Protein AF-A0A9D6P935-F1 (afdb_monomer)

Foldseek 3Di:
DDDDDDDDDDDDDPVVVVVLVVVCVVVVHDSVVVVVVVCCCPPVVVVVVVVVVVVVVVCVVPPDPDPDDDPVVVVVVVVVVD

Structure (mmCIF, N/CA/C/O backbone):
data_AF-A0A9D6P935-F1
#
_entry.id   AF-A0A9D6P935-F1
#
loop_
_atom_site.group_PDB
_atom_site.id
_atom_site.type_symbol
_atom_site.label_atom_id
_atom_site.label_alt_id
_atom_site.label_comp_id
_atom_site.label_asym_id
_atom_site.label_entity_id
_atom_site.label_seq_id
_atom_site.pdbx_PDB_ins_code
_atom_site.Cartn_x
_atom_site.Cartn_y
_atom_site.Cartn_z
_atom_site.occupancy
_atom_site.B_iso_or_equiv
_atom_site.auth_seq_id
_atom_site.auth_comp_id
_atom_site.auth_asym_id
_atom_site.auth_atom_id
_atom_site.pdbx_PDB_model_num
ATOM 1 N N . MET A 1 1 ? 19.117 0.989 7.064 1.00 36.81 1 MET A N 1
ATOM 2 C CA . MET A 1 1 ? 18.546 2.026 6.177 1.00 36.81 1 MET A CA 1
ATOM 3 C C . MET A 1 1 ? 17.490 2.778 6.978 1.00 36.81 1 MET A C 1
ATOM 5 O O . MET A 1 1 ? 16.484 2.171 7.319 1.00 36.81 1 MET A O 1
ATOM 9 N N . TYR A 1 2 ? 17.742 4.025 7.392 1.00 45.06 2 TYR A N 1
ATOM 10 C CA . TYR A 1 2 ? 16.741 4.817 8.121 1.00 45.06 2 TYR A CA 1
ATOM 11 C C . TYR A 1 2 ? 15.703 5.324 7.117 1.00 45.06 2 TYR A C 1
ATOM 13 O O . TYR A 1 2 ? 16.009 6.150 6.261 1.00 45.06 2 TYR A O 1
ATOM 21 N N . MET A 1 3 ? 14.492 4.776 7.176 1.00 65.75 3 MET A N 1
ATOM 22 C CA . MET A 1 3 ? 13.381 5.239 6.353 1.00 65.75 3 MET A CA 1
ATOM 23 C C . MET A 1 3 ? 12.927 6.596 6.902 1.00 65.75 3 MET A C 1
ATOM 25 O O . MET A 1 3 ? 12.571 6.692 8.075 1.00 65.75 3 MET A O 1
ATOM 29 N N . LEU A 1 4 ? 12.981 7.649 6.083 1.00 63.66 4 LEU A N 1
ATOM 30 C CA . LEU A 1 4 ? 12.528 8.984 6.474 1.00 63.66 4 LEU A CA 1
ATOM 31 C C . LEU A 1 4 ? 11.026 8.930 6.767 1.00 63.66 4 LEU A C 1
ATOM 33 O O . LEU A 1 4 ? 10.210 8.812 5.854 1.00 63.66 4 LEU A O 1
ATOM 37 N N . THR A 1 5 ? 10.657 8.993 8.042 1.00 75.69 5 THR A N 1
ATOM 38 C CA . THR A 1 5 ? 9.260 9.047 8.466 1.00 75.69 5 THR A CA 1
ATOM 39 C C . THR A 1 5 ? 8.854 10.500 8.680 1.00 75.69 5 THR A C 1
ATOM 41 O O . THR A 1 5 ? 9.523 11.271 9.367 1.00 75.69 5 THR A O 1
ATOM 44 N N . LYS A 1 6 ? 7.745 10.896 8.057 1.00 82.38 6 LYS A N 1
ATOM 45 C CA . LYS A 1 6 ? 7.035 12.135 8.378 1.00 82.38 6 LYS A CA 1
ATOM 46 C C . LYS A 1 6 ? 5.758 11.750 9.115 1.00 82.38 6 LYS A C 1
ATOM 48 O O . LYS A 1 6 ? 5.070 10.819 8.697 1.00 82.38 6 LYS A O 1
ATOM 53 N N . ASN A 1 7 ? 5.470 12.440 10.213 1.00 84.88 7 ASN A N 1
ATOM 54 C CA . ASN A 1 7 ? 4.196 12.295 10.905 1.00 84.88 7 ASN A CA 1
ATOM 55 C C . ASN A 1 7 ? 3.167 13.188 10.213 1.00 84.88 7 ASN A C 1
ATOM 57 O O . ASN A 1 7 ? 3.451 14.349 9.925 1.00 84.88 7 ASN A O 1
ATOM 61 N N . ALA A 1 8 ? 1.990 12.634 9.952 1.00 85.00 8 ALA A N 1
ATOM 62 C CA . ALA A 1 8 ? 0.841 13.354 9.431 1.00 85.00 8 ALA A CA 1
ATOM 63 C C . ALA A 1 8 ? -0.335 13.112 10.377 1.00 85.00 8 ALA A C 1
ATOM 65 O O . ALA A 1 8 ? -0.535 11.987 10.836 1.00 85.00 8 ALA A O 1
ATOM 66 N N . HIS A 1 9 ? -1.091 14.165 10.669 1.00 89.50 9 HIS A N 1
ATOM 67 C CA . HIS A 1 9 ? -2.332 14.069 11.425 1.00 89.50 9 HIS A CA 1
ATOM 68 C C . HIS A 1 9 ? -3.483 14.063 10.425 1.00 89.50 9 HIS A C 1
ATOM 70 O O . HIS A 1 9 ? -3.645 15.016 9.668 1.00 89.50 9 HIS A O 1
ATOM 76 N N . ILE A 1 10 ? -4.240 12.969 10.401 1.00 88.81 10 ILE A N 1
ATOM 77 C CA . ILE A 1 10 ? -5.395 12.781 9.522 1.00 88.81 10 ILE A CA 1
ATOM 78 C C . ILE A 1 10 ? -6.613 12.622 10.422 1.00 88.81 10 ILE A C 1
ATOM 80 O O . ILE A 1 10 ? -6.573 11.863 11.391 1.00 88.81 10 ILE A O 1
ATOM 84 N N . LEU A 1 11 ? -7.668 13.370 10.118 1.00 93.94 11 LEU A N 1
ATOM 85 C CA . LEU A 1 11 ? -8.949 13.259 10.800 1.00 93.94 11 LEU A CA 1
ATOM 86 C C . LEU A 1 11 ? -9.789 12.208 10.076 1.00 93.94 11 LEU A C 1
ATOM 88 O O . LEU A 1 11 ? -9.949 12.285 8.862 1.00 93.94 11 LEU A O 1
ATOM 92 N N . PHE A 1 12 ? -10.293 11.243 10.838 1.00 93.88 12 PHE A N 1
ATOM 93 C CA . PHE A 1 12 ? -11.232 10.224 10.379 1.00 93.88 12 PHE A CA 1
ATOM 94 C C . PHE A 1 12 ? -12.559 10.420 11.092 1.00 93.88 12 PHE A C 1
ATOM 96 O O . PHE A 1 12 ? -12.578 10.842 12.256 1.00 93.88 12 PHE A O 1
ATOM 103 N N . ASP A 1 13 ? -13.650 10.042 10.437 1.00 96.69 13 ASP A N 1
ATOM 104 C CA . ASP A 1 13 ? -14.931 9.988 11.122 1.00 96.69 13 ASP A CA 1
ATOM 105 C C . ASP A 1 13 ? -14.920 8.886 12.199 1.00 96.69 13 ASP A C 1
ATOM 107 O O . ASP A 1 13 ? -14.220 7.873 12.066 1.00 96.69 13 ASP A O 1
ATOM 111 N N . PRO A 1 14 ? -15.712 9.013 13.282 1.00 96.38 14 PRO A N 1
ATOM 112 C CA . PRO A 1 14 ? -15.694 8.044 14.381 1.00 96.38 14 PRO A CA 1
ATOM 113 C C . PRO A 1 14 ? -15.991 6.604 13.938 1.00 96.38 14 PRO A C 1
ATOM 115 O O . PRO A 1 14 ? -15.440 5.644 14.486 1.00 96.38 14 PRO A O 1
ATOM 118 N N . GLN A 1 15 ? -16.862 6.449 12.938 1.00 97.06 15 GLN A N 1
ATOM 119 C CA . GLN A 1 15 ? -17.202 5.151 12.367 1.00 97.06 15 GLN A CA 1
ATOM 120 C C . GLN A 1 15 ? -16.031 4.557 11.576 1.00 97.06 15 GLN A C 1
ATOM 122 O O . GLN A 1 15 ? -15.703 3.385 11.772 1.00 97.06 15 GLN A O 1
ATOM 127 N N . GLU A 1 16 ? -15.377 5.360 10.739 1.00 95.06 16 GLU A N 1
ATOM 128 C CA . GLU A 1 16 ? -14.208 4.944 9.957 1.00 95.06 16 GLU A CA 1
ATOM 129 C C . GLU A 1 16 ? 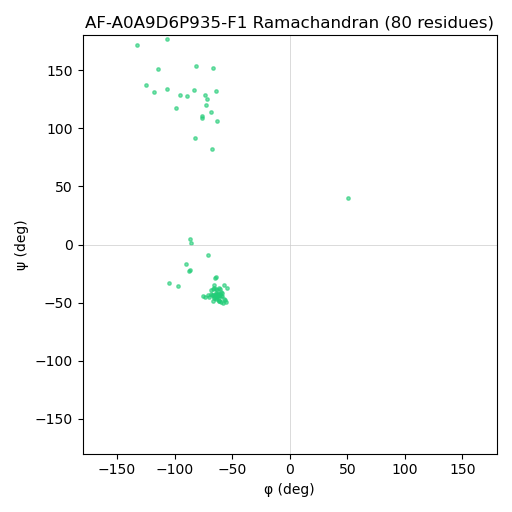-13.051 4.552 10.875 1.00 95.06 16 GLU A C 1
ATOM 131 O O . GLU A 1 16 ? -12.427 3.507 10.696 1.00 95.06 16 GLU A O 1
ATOM 136 N N . TRP A 1 17 ? -12.811 5.338 11.929 1.00 96.19 17 TRP A N 1
ATOM 137 C CA . TRP A 1 17 ? -11.781 5.034 12.915 1.00 96.19 17 TRP A CA 1
ATOM 138 C C . TRP A 1 17 ? -12.028 3.687 13.601 1.00 96.19 17 TRP A C 1
ATOM 140 O O . TRP A 1 17 ? -11.114 2.870 13.730 1.00 96.19 17 TRP A O 1
ATOM 150 N N . LYS A 1 18 ? -13.277 3.411 13.996 1.00 97.31 18 LYS A N 1
ATOM 151 C CA . LYS A 1 18 ? -13.651 2.125 14.598 1.00 97.31 18 LYS A CA 1
ATOM 152 C C . LYS A 1 18 ? -13.389 0.958 13.644 1.00 97.31 18 LYS A C 1
ATOM 154 O O . LYS A 1 18 ? -12.872 -0.069 14.081 1.00 97.31 18 LYS A O 1
ATOM 159 N N . GLN A 1 19 ? -13.715 1.117 12.363 1.00 96.69 19 GLN A N 1
ATOM 160 C CA . GLN A 1 19 ? -13.446 0.102 11.343 1.00 96.69 19 GLN A CA 1
ATOM 161 C C . GLN A 1 19 ? -11.941 -0.124 11.160 1.00 96.69 19 GLN A C 1
ATOM 163 O O . GLN A 1 19 ? -11.492 -1.268 11.187 1.00 96.69 19 GLN A O 1
ATOM 168 N N . LEU A 1 20 ? -11.147 0.945 11.060 1.00 96.06 20 LEU A N 1
ATOM 169 C CA . LEU A 1 20 ? -9.689 0.855 10.935 1.00 96.06 20 LEU A CA 1
ATOM 170 C C . LEU A 1 20 ? -9.053 0.122 12.119 1.00 96.06 20 LEU A C 1
ATOM 172 O O . LEU A 1 20 ? -8.182 -0.721 11.919 1.00 96.06 20 LEU A O 1
ATOM 176 N N . VAL A 1 21 ? -9.508 0.394 13.345 1.00 96.69 21 VAL A N 1
ATOM 177 C CA . VAL A 1 21 ? -9.028 -0.301 14.549 1.00 96.69 21 VAL A CA 1
ATOM 178 C C . VAL A 1 21 ? -9.383 -1.789 14.514 1.00 96.69 21 VAL A C 1
ATOM 180 O O . VAL A 1 21 ? -8.541 -2.620 14.849 1.00 96.69 21 VAL A O 1
ATOM 183 N N . GLN A 1 22 ? -10.598 -2.143 14.086 1.00 97.44 22 GLN A N 1
ATOM 184 C CA . GLN A 1 22 ? -11.019 -3.543 13.964 1.00 97.44 22 GLN A CA 1
ATOM 185 C C . GLN A 1 22 ? -10.189 -4.305 12.925 1.00 97.44 22 GLN A C 1
ATOM 187 O O . GLN A 1 22 ? -9.733 -5.413 13.203 1.00 97.44 22 GLN A O 1
ATOM 192 N N . ILE A 1 23 ? -9.952 -3.702 11.759 1.00 97.00 23 ILE A N 1
ATOM 193 C CA . ILE A 1 23 ? -9.143 -4.305 10.692 1.00 97.00 23 ILE A CA 1
ATOM 194 C C . ILE A 1 23 ? -7.690 -4.449 11.148 1.00 97.00 23 ILE A C 1
ATOM 196 O O . ILE A 1 23 ? -7.102 -5.518 11.010 1.00 97.00 23 ILE A O 1
ATOM 200 N N . ALA A 1 24 ? -7.123 -3.407 11.758 1.00 96.62 24 ALA A N 1
ATOM 201 C CA . ALA A 1 24 ? -5.758 -3.440 12.270 1.00 96.62 24 ALA A CA 1
ATOM 202 C C . ALA A 1 24 ? -5.574 -4.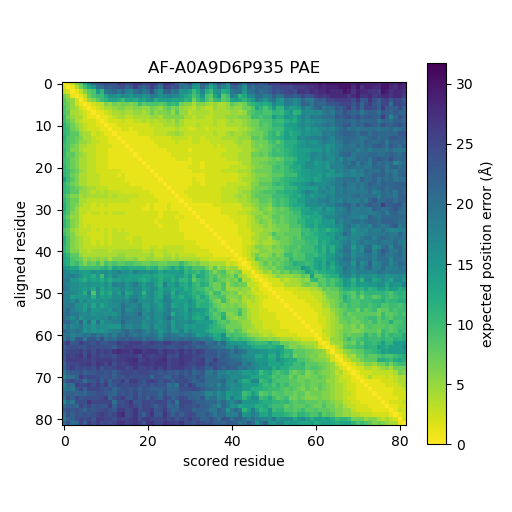544 13.328 1.00 96.62 24 ALA A C 1
ATOM 204 O O . ALA A 1 24 ? -4.580 -5.270 13.297 1.00 96.62 24 ALA A O 1
ATOM 205 N N . ALA A 1 25 ? -6.561 -4.727 14.214 1.00 96.50 25 ALA A N 1
ATOM 206 C CA 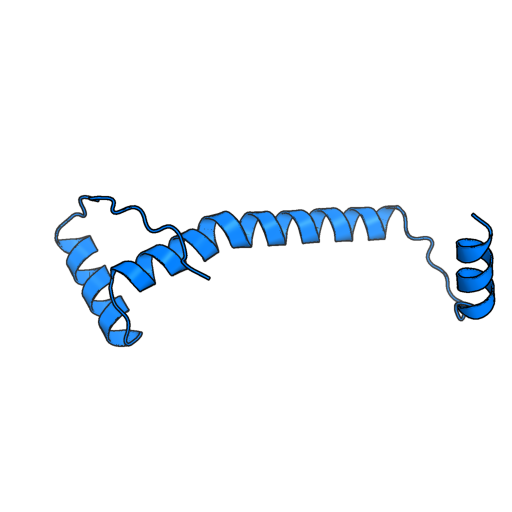. ALA A 1 25 ? -6.564 -5.811 15.192 1.00 96.50 25 ALA A CA 1
ATOM 207 C C . ALA A 1 25 ? -6.630 -7.198 14.532 1.00 96.50 25 ALA A C 1
ATOM 209 O O . ALA A 1 25 ? -5.879 -8.088 14.929 1.00 96.50 25 ALA A O 1
ATOM 210 N N . ALA A 1 26 ? -7.481 -7.375 13.515 1.00 96.69 26 ALA A N 1
ATOM 211 C CA . ALA A 1 26 ? -7.599 -8.629 12.770 1.00 96.69 26 ALA A CA 1
ATOM 212 C C . ALA A 1 26 ? -6.323 -8.974 11.975 1.00 96.69 26 ALA A C 1
ATOM 214 O O . ALA A 1 26 ? -5.954 -10.140 11.882 1.00 96.69 26 ALA A O 1
ATOM 215 N N . GLU A 1 27 ? -5.622 -7.969 11.441 1.00 94.88 27 GLU A N 1
ATOM 216 C CA . GLU A 1 27 ? -4.342 -8.128 10.731 1.00 94.88 27 GLU A CA 1
ATOM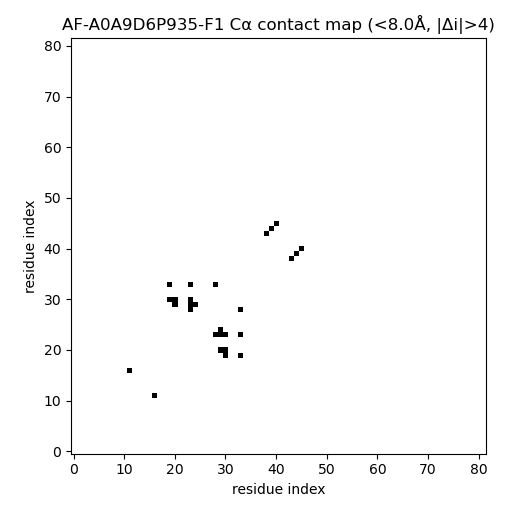 217 C C . GLU A 1 27 ? -3.115 -8.105 11.663 1.00 94.88 27 GLU A C 1
ATOM 219 O O . GLU A 1 27 ? -1.980 -8.127 11.185 1.00 94.88 27 GLU A O 1
ATOM 224 N N . HIS A 1 28 ? -3.315 -8.053 12.986 1.00 95.44 28 HIS A N 1
ATOM 225 C CA . HIS A 1 28 ? -2.246 -7.982 13.990 1.00 95.44 28 HIS A CA 1
ATOM 226 C C . HIS A 1 28 ? -1.213 -6.872 13.720 1.00 95.44 28 HIS A C 1
ATOM 228 O O . HIS A 1 28 ? -0.008 -7.051 13.917 1.00 95.44 28 HIS A O 1
ATOM 234 N N . CYS A 1 29 ? -1.676 -5.704 13.276 1.00 94.31 29 CYS A N 1
ATOM 235 C CA . CYS A 1 29 ? -0.829 -4.553 12.989 1.00 94.31 29 CYS A CA 1
ATOM 236 C C . CYS A 1 29 ? -1.394 -3.263 13.600 1.00 94.31 29 CYS A C 1
ATOM 238 O O . CYS A 1 29 ? -2.494 -3.221 14.144 1.00 94.31 29 CYS A O 1
ATOM 240 N N . SER A 1 30 ? -0.615 -2.184 13.553 1.00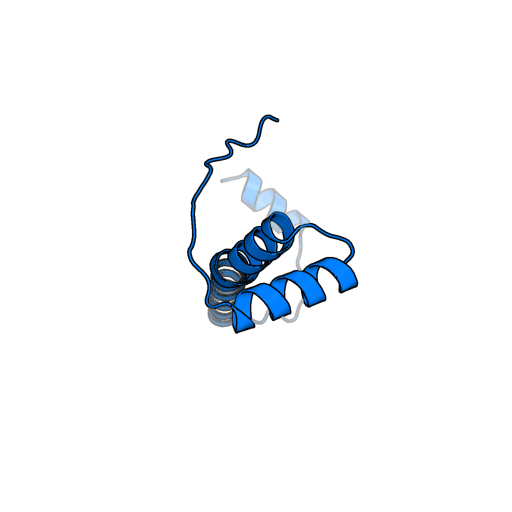 94.12 30 SER A N 1
ATOM 241 C CA . SER A 1 30 ? -1.092 -0.855 13.952 1.00 94.12 30 SER A CA 1
ATOM 242 C C . SER A 1 30 ? -1.889 -0.188 12.829 1.00 94.12 30 SER A C 1
ATOM 244 O O . SER A 1 30 ? -1.604 -0.396 11.649 1.00 94.12 30 SER A O 1
ATOM 246 N N . VAL A 1 31 ? -2.807 0.718 13.182 1.00 92.88 31 VAL A N 1
ATOM 247 C CA . VAL A 1 31 ? -3.548 1.531 12.197 1.00 92.88 31 VAL A CA 1
ATOM 248 C C . VAL A 1 31 ? -2.595 2.282 11.255 1.00 92.88 31 VAL A C 1
ATOM 250 O O . VAL A 1 31 ? -2.822 2.337 10.051 1.00 92.88 31 VAL A O 1
ATOM 253 N N . ASN A 1 32 ? -1.461 2.776 11.761 1.00 90.75 32 ASN A N 1
ATOM 254 C CA . ASN A 1 32 ? -0.445 3.433 10.934 1.00 90.75 32 ASN A CA 1
ATOM 255 C C . ASN A 1 32 ? 0.182 2.497 9.891 1.00 90.75 32 ASN A C 1
ATOM 257 O O . ASN A 1 32 ? 0.469 2.927 8.775 1.00 90.75 32 ASN A O 1
ATOM 261 N N . GLN A 1 33 ? 0.433 1.233 10.244 1.00 92.25 33 GLN A N 1
ATOM 262 C CA . GLN A 1 33 ? 0.935 0.235 9.296 1.00 92.25 33 GLN A CA 1
ATOM 263 C C . GLN A 1 33 ? -0.125 -0.114 8.255 1.00 92.25 33 GLN A C 1
ATOM 265 O O . GLN A 1 33 ? 0.203 -0.156 7.071 1.00 92.25 33 GLN A O 1
ATOM 270 N N . LEU A 1 34 ? -1.378 -0.284 8.684 1.00 94.31 34 LEU A N 1
ATOM 271 C CA . LEU A 1 34 ? -2.509 -0.548 7.799 1.00 94.31 34 LEU A CA 1
ATOM 272 C C . LEU A 1 34 ? -2.672 0.567 6.755 1.00 94.31 34 LEU A C 1
ATOM 274 O O . LEU A 1 34 ? -2.682 0.296 5.558 1.00 94.31 34 LEU A O 1
ATOM 278 N N . VAL A 1 35 ? -2.697 1.830 7.194 1.00 92.31 35 VAL A N 1
ATOM 279 C CA . VAL A 1 35 ? -2.818 2.994 6.299 1.00 92.31 35 VAL A CA 1
ATOM 280 C C . VAL A 1 35 ? -1.632 3.078 5.338 1.00 92.31 35 VAL A C 1
ATOM 282 O O . VAL A 1 35 ? -1.820 3.298 4.145 1.00 92.31 35 VAL A O 1
ATOM 285 N N . ARG A 1 36 ? -0.399 2.855 5.814 1.00 90.50 36 ARG A N 1
ATOM 286 C CA . ARG A 1 36 ? 0.788 2.845 4.939 1.00 90.50 36 ARG A CA 1
ATOM 287 C C . ARG A 1 36 ? 0.704 1.757 3.871 1.00 90.50 36 ARG A C 1
ATOM 289 O O . ARG A 1 36 ? 1.020 2.036 2.718 1.00 90.50 36 ARG A O 1
ATOM 296 N N . LYS A 1 37 ? 0.285 0.548 4.248 1.00 90.94 37 LYS A N 1
ATOM 297 C CA . LYS A 1 37 ? 0.106 -0.579 3.327 1.00 90.94 37 LYS A CA 1
ATOM 298 C C . LYS A 1 37 ? -0.955 -0.252 2.276 1.00 90.94 37 LYS A C 1
ATOM 300 O O . LYS A 1 37 ? -0.669 -0.359 1.089 1.00 90.94 37 LYS A O 1
ATOM 305 N N . ALA A 1 38 ? -2.110 0.261 2.701 1.00 91.25 38 ALA A N 1
ATOM 306 C CA . ALA A 1 38 ? -3.178 0.677 1.797 1.00 91.25 38 ALA A CA 1
ATOM 307 C C . ALA A 1 38 ? -2.712 1.760 0.809 1.00 91.25 38 ALA A C 1
ATOM 309 O O . ALA A 1 38 ? -2.951 1.646 -0.386 1.00 91.25 38 ALA A O 1
ATOM 310 N N . VAL A 1 39 ? -1.974 2.780 1.265 1.00 88.88 39 VAL A N 1
ATOM 311 C CA . VAL A 1 39 ? -1.420 3.818 0.376 1.00 88.88 39 VAL A CA 1
ATOM 312 C C . VAL A 1 39 ? -0.451 3.223 -0.652 1.00 88.88 39 VAL A C 1
ATOM 314 O O . VAL A 1 39 ? -0.504 3.584 -1.828 1.00 88.88 39 VAL A O 1
ATOM 317 N N . GLN A 1 40 ? 0.428 2.304 -0.240 1.00 87.44 40 GLN A N 1
ATOM 318 C CA . GLN A 1 40 ? 1.348 1.635 -1.163 1.00 87.44 40 GLN A CA 1
ATOM 319 C C . GLN A 1 40 ? 0.599 0.798 -2.206 1.00 87.44 40 GLN A C 1
ATOM 321 O O . GLN A 1 40 ? 0.934 0.853 -3.388 1.00 87.44 40 GLN A O 1
ATOM 326 N N . GLU A 1 41 ? -0.417 0.049 -1.792 1.00 87.69 41 GLU A N 1
ATOM 327 C CA . GLU A 1 41 ? -1.219 -0.773 -2.698 1.00 87.69 41 GLU A CA 1
ATOM 328 C C . GLU A 1 41 ? -2.030 0.090 -3.670 1.00 87.69 41 GLU A C 1
ATOM 330 O O . GLU A 1 41 ? -1.940 -0.108 -4.878 1.00 87.69 41 GLU A O 1
ATOM 335 N N . THR A 1 42 ? -2.736 1.107 -3.178 1.00 87.75 42 THR A N 1
ATOM 336 C CA . THR A 1 42 ? -3.602 1.949 -4.010 1.00 87.75 42 THR A CA 1
ATOM 337 C C . THR A 1 42 ? -2.817 2.794 -5.008 1.00 87.75 42 THR A C 1
ATOM 339 O O . THR A 1 42 ? -3.211 2.887 -6.169 1.00 87.75 42 THR A O 1
ATOM 342 N N . PHE A 1 43 ? -1.709 3.413 -4.588 1.00 80.00 43 PHE A N 1
ATOM 343 C CA . 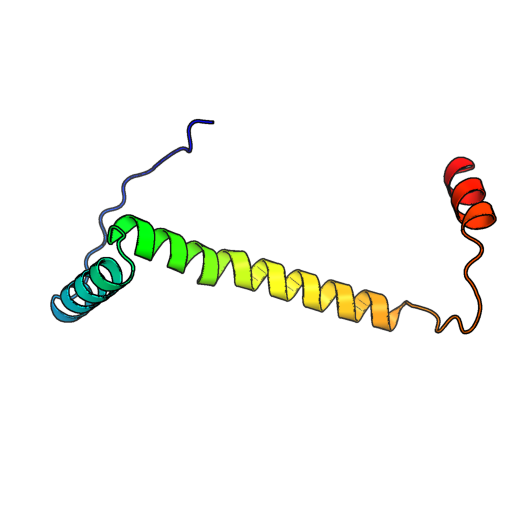PHE A 1 43 ? -1.026 4.411 -5.418 1.00 80.00 43 PHE A CA 1
ATOM 344 C C . PHE A 1 43 ? 0.259 3.907 -6.075 1.00 80.00 43 PHE A C 1
ATOM 346 O O . PHE A 1 43 ? 0.587 4.344 -7.174 1.00 80.00 43 PHE A O 1
ATOM 353 N N . LEU A 1 44 ? 1.010 3.004 -5.435 1.00 75.38 44 LEU A N 1
ATOM 354 C CA . LEU A 1 44 ? 2.297 2.548 -5.978 1.00 75.38 44 LEU A CA 1
ATOM 355 C C . LEU A 1 44 ? 2.174 1.236 -6.748 1.00 75.38 44 LEU A C 1
ATOM 357 O O . LEU A 1 44 ? 2.871 1.052 -7.747 1.00 75.38 44 LEU A O 1
ATOM 361 N N . LYS A 1 45 ? 1.309 0.322 -6.298 1.00 71.88 45 LYS A N 1
ATOM 362 C CA . LYS A 1 45 ? 1.106 -0.957 -6.982 1.00 71.88 45 LYS A CA 1
ATOM 363 C C . LYS A 1 45 ? 0.321 -0.767 -8.278 1.00 71.88 45 LYS A C 1
ATOM 365 O O . LYS A 1 45 ? 0.783 -1.239 -9.308 1.00 71.88 45 LYS A O 1
ATOM 370 N N . THR A 1 46 ? -0.752 0.023 -8.257 1.00 67.88 46 THR A N 1
ATOM 371 C CA . THR A 1 46 ? -1.552 0.351 -9.452 1.00 67.88 46 THR A CA 1
ATOM 372 C C . THR A 1 46 ? -0.695 0.949 -10.569 1.00 67.88 46 THR A C 1
ATOM 374 O O . THR A 1 46 ? -0.669 0.417 -11.672 1.00 67.88 46 THR A O 1
ATOM 377 N N . ALA A 1 47 ? 0.135 1.951 -10.261 1.00 68.56 47 ALA A N 1
ATOM 378 C CA . ALA A 1 47 ? 1.022 2.566 -11.251 1.00 68.56 47 ALA A CA 1
ATOM 379 C C . ALA A 1 47 ? 2.097 1.605 -11.798 1.00 68.56 47 ALA A C 1
ATOM 381 O O . ALA A 1 47 ? 2.585 1.770 -12.917 1.00 68.56 47 ALA A O 1
ATOM 382 N N . ARG A 1 48 ? 2.526 0.613 -11.005 1.00 72.00 48 ARG A N 1
ATOM 383 C CA . ARG A 1 48 ? 3.466 -0.418 -11.461 1.00 72.00 48 ARG A CA 1
ATOM 384 C C . ARG A 1 48 ? 2.768 -1.431 -12.363 1.00 72.00 48 ARG A C 1
ATOM 386 O O . ARG A 1 48 ? 3.334 -1.794 -13.390 1.00 72.00 48 ARG A O 1
ATOM 393 N N . ASP A 1 49 ? 1.583 -1.880 -11.975 1.00 78.19 49 ASP A N 1
ATOM 394 C CA . ASP A 1 49 ? 0.812 -2.876 -12.712 1.00 78.19 49 ASP A CA 1
ATOM 395 C C . ASP A 1 49 ? 0.339 -2.305 -14.061 1.00 78.19 49 ASP A C 1
ATOM 397 O O . ASP A 1 49 ? 0.457 -2.988 -15.076 1.00 78.19 49 ASP A O 1
ATOM 401 N N . GLU A 1 50 ? -0.051 -1.027 -14.108 1.00 79.44 50 GLU A N 1
ATOM 402 C CA . GLU A 1 50 ? -0.342 -0.286 -15.346 1.00 79.44 50 GLU A CA 1
ATOM 403 C C . GLU A 1 50 ? 0.878 -0.222 -16.273 1.00 79.44 50 GLU A C 1
ATOM 405 O O . GLU A 1 50 ? 0.796 -0.617 -17.432 1.00 79.44 50 GLU A O 1
ATOM 410 N N . LYS A 1 51 ? 2.051 0.167 -15.755 1.00 80.94 51 LYS A N 1
ATOM 411 C CA . LYS A 1 51 ? 3.293 0.199 -16.549 1.00 80.94 51 LYS A CA 1
ATOM 412 C C . LYS A 1 51 ? 3.705 -1.174 -17.071 1.00 80.94 51 LYS A C 1
ATOM 414 O O . LYS A 1 51 ? 4.245 -1.284 -18.169 1.00 80.94 51 LYS A O 1
ATOM 419 N N . ILE A 1 52 ? 3.500 -2.225 -16.277 1.00 82.06 52 ILE A N 1
ATOM 420 C CA . ILE A 1 52 ? 3.764 -3.599 -16.715 1.00 82.06 52 ILE A CA 1
ATOM 421 C C . ILE A 1 52 ? 2.783 -3.985 -17.823 1.00 82.06 52 ILE A C 1
ATOM 423 O O . ILE A 1 52 ? 3.213 -4.577 -18.810 1.00 82.06 52 ILE A O 1
ATOM 427 N N . ALA A 1 53 ? 1.500 -3.647 -17.685 1.00 85.81 53 ALA A N 1
ATOM 428 C CA . ALA A 1 53 ? 0.492 -3.917 -18.705 1.00 85.81 53 ALA A CA 1
ATOM 429 C C . ALA A 1 53 ? 0.824 -3.202 -20.025 1.00 85.81 53 ALA A C 1
ATOM 431 O O . ALA A 1 53 ? 0.893 -3.857 -21.064 1.00 85.81 53 ALA A O 1
ATOM 432 N N . GLU A 1 54 ? 1.151 -1.909 -19.969 1.00 89.56 54 GLU A N 1
ATOM 433 C CA . GLU A 1 54 ? 1.591 -1.126 -21.130 1.00 89.56 54 GLU A CA 1
ATOM 434 C C . GLU A 1 54 ? 2.823 -1.746 -21.802 1.00 89.56 54 GLU A C 1
ATOM 436 O O . GLU A 1 54 ? 2.837 -1.947 -23.017 1.00 89.56 54 GLU A O 1
ATOM 441 N N . ALA A 1 55 ? 3.837 -2.126 -21.018 1.00 88.19 55 ALA A N 1
ATOM 442 C CA . ALA A 1 55 ? 5.040 -2.767 -21.543 1.00 88.19 55 ALA A CA 1
ATOM 443 C C . ALA A 1 55 ? 4.740 -4.134 -22.182 1.00 88.19 55 ALA A C 1
ATOM 445 O O . ALA A 1 55 ? 5.324 -4.484 -23.208 1.00 88.19 55 ALA A O 1
ATOM 446 N N . VAL A 1 56 ? 3.833 -4.925 -21.601 1.00 88.25 56 VAL A N 1
ATOM 447 C CA . VAL A 1 56 ? 3.411 -6.217 -22.164 1.00 88.25 56 VAL A CA 1
ATOM 448 C C . VAL A 1 56 ? 2.691 -6.021 -23.494 1.00 88.25 56 VAL A C 1
ATOM 450 O O . VAL A 1 56 ? 2.972 -6.761 -24.441 1.00 88.25 56 VAL A O 1
ATOM 453 N N . ASP A 1 57 ? 1.799 -5.041 -23.589 1.00 88.31 57 ASP A N 1
ATOM 454 C CA . ASP A 1 57 ? 1.071 -4.745 -24.820 1.00 88.31 57 ASP A CA 1
ATOM 455 C C . ASP A 1 57 ? 1.997 -4.191 -25.904 1.00 88.31 57 ASP A C 1
ATOM 457 O O . ASP A 1 57 ? 1.920 -4.615 -27.061 1.00 88.31 57 ASP A O 1
ATOM 461 N N . GLU A 1 58 ? 2.951 -3.336 -25.533 1.00 88.62 58 GLU A N 1
ATOM 462 C CA . GLU A 1 58 ? 3.982 -2.867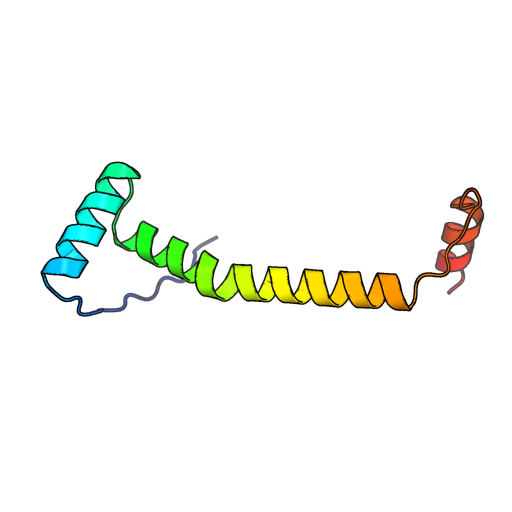 -26.451 1.00 88.62 58 GLU A CA 1
ATOM 463 C C . GLU A 1 58 ? 4.840 -4.026 -26.965 1.00 88.62 58 GLU A C 1
ATOM 465 O O . GLU A 1 58 ? 4.998 -4.168 -28.180 1.00 88.62 58 GLU A O 1
ATOM 470 N N . ILE A 1 59 ? 5.323 -4.900 -26.072 1.00 86.19 59 ILE A N 1
ATOM 471 C CA . ILE A 1 59 ? 6.067 -6.107 -26.445 1.00 86.19 59 ILE A CA 1
ATOM 472 C C . ILE A 1 59 ? 5.226 -6.960 -27.389 1.00 86.19 59 ILE A C 1
ATOM 474 O O . ILE A 1 59 ? 5.730 -7.381 -28.420 1.00 86.19 59 ILE A O 1
ATOM 478 N N . ARG A 1 60 ? 3.949 -7.216 -27.089 1.00 82.06 60 ARG A N 1
ATOM 479 C CA . ARG A 1 60 ? 3.066 -8.007 -27.962 1.00 82.06 60 ARG A CA 1
ATOM 480 C C . ARG A 1 60 ? 2.891 -7.378 -29.340 1.00 82.06 60 ARG A C 1
ATOM 482 O O . ARG A 1 60 ? 2.870 -8.115 -30.321 1.00 82.06 60 ARG A O 1
ATOM 489 N N . ARG A 1 61 ? 2.798 -6.048 -29.415 1.00 83.31 61 ARG A N 1
ATOM 490 C CA . ARG A 1 61 ? 2.679 -5.301 -30.673 1.00 83.31 61 ARG A CA 1
ATOM 491 C C . ARG A 1 61 ? 3.935 -5.424 -31.532 1.00 83.31 61 ARG A C 1
ATOM 493 O O . ARG A 1 61 ? 3.822 -5.630 -32.736 1.00 83.31 61 ARG A O 1
ATOM 500 N N . ILE A 1 62 ? 5.117 -5.275 -30.933 1.00 82.56 62 ILE A N 1
ATOM 501 C CA . ILE A 1 62 ? 6.386 -5.268 -31.677 1.00 82.56 62 ILE A CA 1
ATOM 502 C C . ILE A 1 62 ? 6.976 -6.662 -31.874 1.00 82.56 62 ILE A C 1
ATOM 504 O O . ILE A 1 62 ? 7.800 -6.847 -32.765 1.00 82.56 62 ILE A O 1
ATOM 508 N N . ARG A 1 63 ? 6.609 -7.639 -31.034 1.00 74.25 63 ARG A N 1
ATOM 509 C CA . ARG A 1 63 ? 7.223 -8.968 -31.021 1.00 74.25 63 ARG A CA 1
ATOM 510 C C . ARG A 1 63 ? 6.857 -9.711 -32.306 1.00 74.25 63 ARG A C 1
ATOM 512 O O . ARG A 1 63 ? 5.705 -10.125 -32.464 1.00 74.25 63 ARG A O 1
ATOM 519 N N . PRO A 1 64 ? 7.833 -9.997 -33.184 1.00 70.88 64 PRO A N 1
ATOM 520 C CA . PRO A 1 64 ? 7.596 -10.923 -34.272 1.00 70.88 64 PRO A CA 1
ATOM 521 C C . PRO A 1 64 ? 7.312 -12.305 -33.675 1.00 70.88 64 PRO A C 1
ATOM 523 O O . PRO A 1 64 ? 8.030 -12.771 -32.786 1.00 70.88 64 PRO A O 1
ATOM 526 N N . HIS A 1 65 ? 6.253 -12.967 -34.149 1.00 68.19 65 HIS A N 1
ATOM 527 C CA . HIS A 1 65 ? 5.929 -14.345 -33.773 1.00 68.19 65 HIS A CA 1
ATOM 528 C C . HIS A 1 65 ? 6.993 -15.294 -34.341 1.00 68.19 65 HIS A C 1
ATOM 530 O O . HIS A 1 65 ? 6.842 -15.886 -35.409 1.00 68.19 65 HIS A O 1
ATOM 536 N N . PHE A 1 66 ? 8.111 -15.413 -33.631 1.00 70.88 66 PHE A N 1
ATOM 537 C CA . PHE A 1 66 ? 9.192 -16.313 -33.988 1.00 70.88 66 PHE A CA 1
ATOM 538 C C . PHE A 1 66 ? 8.795 -17.746 -33.618 1.00 70.88 66 PHE A C 1
ATOM 540 O O . PHE A 1 66 ? 8.671 -18.084 -32.444 1.00 70.88 66 PHE A O 1
ATOM 547 N N . LYS A 1 67 ? 8.558 -18.586 -34.630 1.00 69.12 67 LYS A N 1
ATOM 548 C CA . LYS A 1 67 ? 8.111 -19.981 -34.465 1.00 69.12 67 LYS A CA 1
ATOM 549 C C . LYS A 1 67 ? 9.262 -20.985 -34.255 1.00 69.12 67 LYS A C 1
ATOM 551 O O . LYS A 1 67 ? 9.006 -22.179 -34.156 1.00 69.12 67 LYS A O 1
ATOM 556 N N . GLY A 1 68 ? 10.518 -20.525 -34.219 1.00 77.62 68 GLY A N 1
ATOM 557 C CA . GLY A 1 68 ? 11.716 -21.370 -34.112 1.00 77.62 68 GLY A CA 1
ATOM 558 C C . GLY A 1 68 ? 12.397 -21.335 -32.737 1.00 77.62 68 GLY A C 1
ATOM 559 O O . GLY A 1 68 ? 12.017 -20.571 -31.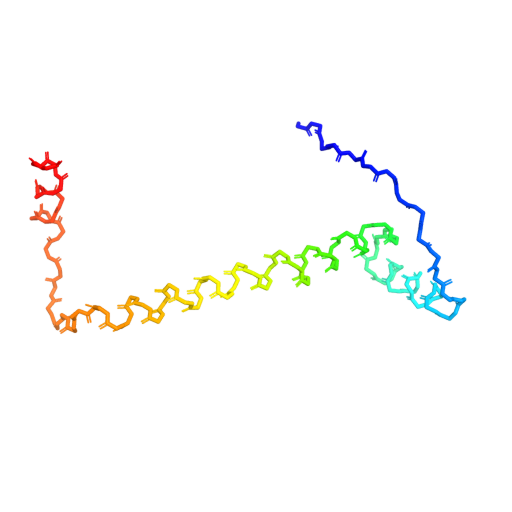851 1.00 77.62 68 GLY A O 1
ATOM 560 N N . LYS A 1 69 ? 13.456 -22.139 -32.564 1.00 81.56 69 LYS A N 1
ATOM 561 C CA . LYS A 1 69 ? 14.358 -22.032 -31.402 1.00 81.56 69 LYS A CA 1
ATOM 562 C C . LYS A 1 69 ? 15.239 -20.789 -31.543 1.00 81.56 69 LYS A C 1
ATOM 564 O O . LYS A 1 69 ? 15.864 -20.599 -32.582 1.00 81.56 69 LYS A O 1
ATOM 569 N N . ILE A 1 70 ? 15.278 -19.953 -30.509 1.00 83.06 70 ILE A N 1
ATOM 570 C CA . ILE A 1 70 ? 16.136 -18.762 -30.467 1.00 83.06 70 ILE A CA 1
ATOM 571 C C . ILE A 1 70 ? 17.593 -19.217 -30.301 1.00 83.06 70 ILE A C 1
ATOM 573 O O . ILE A 1 70 ? 17.907 -19.937 -29.352 1.00 83.06 70 ILE A O 1
ATOM 577 N N . ASP A 1 71 ? 18.487 -18.791 -31.198 1.00 87.31 71 ASP A N 1
ATOM 578 C CA . ASP A 1 71 ? 19.931 -18.984 -31.024 1.00 87.31 71 ASP A CA 1
ATOM 579 C C . ASP A 1 71 ? 20.501 -17.892 -30.110 1.00 87.31 71 ASP A C 1
ATOM 581 O O . ASP A 1 71 ? 20.900 -16.804 -30.535 1.00 87.31 71 ASP A O 1
ATOM 585 N N . TYR A 1 72 ? 20.540 -18.201 -28.818 1.00 86.44 72 TYR A N 1
ATOM 586 C CA . TYR A 1 72 ? 21.058 -17.299 -27.796 1.00 86.44 72 TYR A CA 1
ATOM 587 C C . TYR A 1 72 ? 22.552 -16.992 -27.962 1.00 86.44 72 TYR A C 1
ATOM 589 O O . TYR A 1 72 ? 22.985 -15.906 -27.580 1.00 86.44 72 TYR A O 1
ATOM 597 N N . LYS A 1 73 ? 23.353 -17.896 -28.547 1.00 89.88 73 LYS A N 1
ATOM 598 C CA . LYS A 1 73 ? 24.800 -17.687 -28.705 1.00 89.88 73 LYS A CA 1
ATOM 599 C C . LYS A 1 73 ? 25.074 -16.616 -29.756 1.00 89.88 73 LYS A C 1
ATOM 601 O O . LYS A 1 73 ? 25.888 -15.723 -29.520 1.00 89.88 73 LYS A O 1
ATOM 606 N N . ALA A 1 74 ? 24.362 -16.671 -30.880 1.00 86.75 74 ALA A N 1
ATOM 607 C CA . ALA A 1 74 ? 24.414 -15.629 -31.901 1.00 86.75 74 ALA A CA 1
ATOM 608 C C . ALA A 1 74 ? 23.942 -14.272 -31.350 1.00 86.75 74 ALA A C 1
ATOM 610 O O . ALA A 1 74 ? 24.606 -13.257 -31.565 1.00 86.75 74 ALA A O 1
ATOM 611 N N . LEU A 1 75 ? 22.852 -14.264 -30.572 1.00 86.62 75 LEU A N 1
ATOM 612 C CA . LEU A 1 75 ? 22.280 -13.046 -29.992 1.00 86.62 75 LEU A CA 1
ATOM 613 C C . LEU A 1 75 ? 23.236 -12.359 -29.000 1.00 86.62 75 LEU A C 1
ATOM 615 O O . LEU A 1 75 ? 23.469 -11.155 -29.087 1.00 86.62 75 LEU A O 1
ATOM 619 N N . ILE A 1 76 ? 23.838 -13.137 -28.094 1.00 88.69 76 ILE A N 1
ATOM 620 C CA . ILE A 1 76 ? 24.812 -12.641 -27.109 1.00 88.69 76 ILE A CA 1
ATOM 621 C C . ILE A 1 76 ? 26.062 -12.097 -27.808 1.00 88.69 76 ILE A C 1
ATOM 623 O O . ILE A 1 76 ? 26.567 -11.044 -27.429 1.00 88.69 76 ILE A O 1
ATOM 627 N N . ASN A 1 77 ? 26.562 -12.786 -28.838 1.00 92.06 77 ASN A N 1
ATOM 628 C CA . ASN A 1 77 ? 27.730 -12.321 -29.587 1.00 92.06 77 ASN A CA 1
ATOM 629 C C . ASN A 1 77 ? 27.445 -11.025 -30.355 1.00 92.06 77 ASN A C 1
ATOM 631 O O . ASN A 1 77 ? 28.307 -10.152 -30.408 1.00 92.06 77 ASN A O 1
ATOM 635 N N . HIS A 1 78 ? 26.239 -10.874 -30.908 1.00 89.75 78 HIS A N 1
ATOM 636 C CA . HIS A 1 78 ? 25.822 -9.635 -31.559 1.00 89.75 78 HIS A CA 1
ATOM 637 C C . HIS A 1 78 ? 25.768 -8.464 -30.566 1.00 89.75 78 HIS A C 1
ATOM 639 O O . HIS A 1 78 ? 26.305 -7.400 -30.852 1.00 89.75 78 HIS A O 1
ATOM 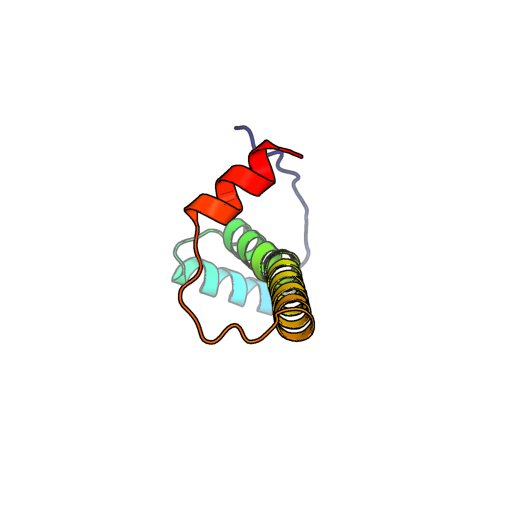645 N N . GLY A 1 79 ? 25.186 -8.668 -29.380 1.00 87.31 79 GLY A N 1
ATOM 646 C CA . GLY A 1 79 ? 25.106 -7.640 -28.334 1.00 87.31 79 GLY A CA 1
ATOM 647 C C . GLY A 1 79 ? 26.432 -7.297 -27.644 1.00 87.31 79 GLY A C 1
ATOM 648 O O . GLY A 1 79 ? 26.473 -6.360 -26.868 1.00 87.31 79 GLY A O 1
ATOM 649 N N . ARG A 1 80 ? 27.512 -8.052 -27.886 1.00 87.44 80 ARG A N 1
ATOM 650 C CA . ARG A 1 80 ? 28.879 -7.699 -27.450 1.00 87.44 80 ARG A CA 1
ATOM 651 C C . ARG A 1 80 ? 29.643 -6.878 -28.487 1.00 87.44 80 ARG A C 1
ATOM 653 O O . ARG A 1 80 ? 30.701 -6.342 -28.178 1.00 87.44 80 ARG A O 1
ATOM 660 N N . LYS A 1 81 ? 29.164 -6.876 -29.733 1.00 80.81 81 LYS A N 1
ATOM 661 C CA . LYS A 1 81 ? 29.800 -6.200 -30.868 1.00 80.81 81 LYS A CA 1
ATOM 662 C C . LYS A 1 81 ? 29.379 -4.728 -30.976 1.00 80.81 81 LYS A C 1
ATOM 664 O O . LYS A 1 81 ? 30.102 -3.951 -31.592 1.00 80.81 81 LYS A O 1
ATOM 669 N N . TYR A 1 82 ? 28.235 -4.381 -30.396 1.00 68.75 82 TYR A N 1
ATOM 670 C CA . TYR A 1 82 ? 27.658 -3.039 -30.310 1.00 68.75 82 TYR A CA 1
ATOM 671 C C . TYR A 1 82 ? 27.439 -2.688 -28.843 1.00 68.75 82 TYR A C 1
ATOM 673 O O . TYR A 1 82 ? 27.508 -1.484 -28.523 1.00 68.75 82 TYR A O 1
#

Mean predicted aligned error: 11.58 Å

Solvent-accessible surface area (backbone atoms only — not comparable to full-atom values): 5159 Å² total; per-residue (Å²): 134,88,76,88,79,81,91,79,91,80,90,67,55,74,68,57,48,53,51,45,51,52,50,15,58,74,69,75,48,49,55,71,56,50,53,52,50,50,51,42,49,66,59,52,45,48,58,49,53,51,52,50,50,54,50,51,53,50,46,61,72,70,51,75,89,72,90,68,85,81,62,61,67,63,52,55,55,52,66,70,75,109

Secondary structure (DSSP, 8-state):
-------------HHHHHHHHHHHHHTTS-HHHHHHHHHIIIIIIHHHHHHHHHHHHHHHHH-----S---HHHHHHHHHH-

pLDDT: mean 85.0, std 11.3, range [36.81, 97.44]

Sequence (82 aa):
MYMLTKNAHILFDPQEWKQLVQIAAAEHCSVNQLVRKAVQETFLKTARDEKIAEAVDEIRRIRPHFKGKIDYKALINHGRKY

Radius of gyration: 23.28 Å; Cα contacts (8 Å, |Δi|>4): 14; chains: 1; bounding box: 47×36×50 Å